Protein AF-A0AAN9W7A9-F1 (afdb_monomer)

Structure (mmCIF, N/CA/C/O backbone):
data_AF-A0AAN9W7A9-F1
#
_entry.id   AF-A0AAN9W7A9-F1
#
loop_
_atom_site.group_PDB
_atom_site.id
_atom_site.type_symbol
_atom_site.label_atom_id
_atom_site.label_alt_id
_atom_site.label_comp_id
_atom_site.label_asym_id
_atom_site.label_entity_id
_atom_site.label_seq_id
_atom_site.pdbx_PDB_ins_code
_atom_site.Cartn_x
_atom_site.Cartn_y
_atom_site.Cartn_z
_atom_site.occupancy
_atom_site.B_iso_or_equiv
_atom_site.auth_seq_id
_atom_site.auth_comp_id
_atom_site.auth_asym_id
_atom_site.auth_atom_id
_atom_site.pdbx_PDB_model_num
ATOM 1 N N . MET A 1 1 ? 10.752 -1.936 4.764 1.00 80.25 1 MET A N 1
ATOM 2 C CA . MET A 1 1 ? 9.534 -1.115 4.966 1.00 80.25 1 MET A CA 1
ATOM 3 C C . MET A 1 1 ? 8.277 -1.970 4.885 1.00 80.25 1 MET A C 1
ATOM 5 O O . MET A 1 1 ? 7.611 -2.078 5.899 1.00 80.25 1 MET A O 1
ATOM 9 N N . ILE A 1 2 ? 8.025 -2.685 3.780 1.00 86.94 2 ILE A N 1
ATOM 10 C CA . ILE A 1 2 ? 6.845 -3.571 3.648 1.00 86.94 2 ILE A CA 1
ATOM 11 C C . ILE A 1 2 ? 6.772 -4.659 4.735 1.00 86.94 2 ILE A C 1
ATOM 13 O O . ILE A 1 2 ? 5.720 -4.883 5.320 1.00 86.94 2 ILE A O 1
ATOM 17 N N . VAL A 1 3 ? 7.899 -5.300 5.070 1.00 88.19 3 VAL A N 1
ATOM 18 C CA . VAL A 1 3 ? 7.943 -6.303 6.155 1.00 88.19 3 VAL A CA 1
ATOM 19 C C . VAL A 1 3 ? 7.554 -5.693 7.507 1.00 88.19 3 VAL A C 1
ATOM 21 O O . VAL A 1 3 ? 6.852 -6.329 8.282 1.00 88.19 3 VAL A O 1
ATOM 24 N N . ILE A 1 4 ? 7.948 -4.441 7.769 1.00 89.62 4 ILE A N 1
ATOM 25 C CA . ILE A 1 4 ? 7.614 -3.736 9.017 1.00 89.62 4 ILE A CA 1
ATOM 26 C C . ILE A 1 4 ? 6.106 -3.490 9.081 1.00 89.62 4 ILE A C 1
ATOM 28 O O . ILE A 1 4 ? 5.480 -3.800 10.086 1.00 89.62 4 ILE A O 1
ATOM 32 N N . THR A 1 5 ? 5.500 -2.996 8.000 1.00 90.12 5 THR A N 1
ATOM 33 C CA . THR A 1 5 ? 4.045 -2.794 7.947 1.00 90.12 5 THR A CA 1
ATOM 34 C C . THR A 1 5 ? 3.273 -4.109 8.039 1.00 90.12 5 THR A C 1
ATOM 36 O O . THR A 1 5 ? 2.216 -4.147 8.656 1.00 90.12 5 THR A O 1
ATOM 39 N N . LEU A 1 6 ? 3.810 -5.207 7.499 1.00 90.12 6 LEU A N 1
ATOM 40 C CA . LEU A 1 6 ? 3.217 -6.541 7.625 1.00 90.12 6 LEU A CA 1
ATOM 41 C C . LEU A 1 6 ? 3.259 -7.030 9.084 1.00 90.12 6 LEU A C 1
ATOM 43 O O . LEU A 1 6 ? 2.258 -7.529 9.588 1.00 90.12 6 LEU A O 1
ATOM 47 N N . LEU A 1 7 ? 4.370 -6.801 9.793 1.00 90.44 7 LEU A N 1
ATOM 48 C CA . LEU A 1 7 ? 4.469 -7.067 11.232 1.00 90.44 7 LEU A CA 1
ATOM 49 C C . LEU A 1 7 ? 3.485 -6.223 12.051 1.00 90.44 7 LEU A C 1
ATOM 51 O O . LEU A 1 7 ? 2.883 -6.749 12.980 1.00 90.44 7 LEU A O 1
ATOM 55 N N . ILE A 1 8 ? 3.275 -4.953 11.693 1.00 89.94 8 ILE A N 1
ATOM 56 C CA . ILE A 1 8 ? 2.265 -4.100 12.342 1.00 89.94 8 ILE A CA 1
ATOM 57 C C . ILE A 1 8 ? 0.857 -4.680 12.141 1.00 89.94 8 ILE A C 1
ATOM 59 O O . ILE A 1 8 ? 0.108 -4.787 13.106 1.00 89.94 8 ILE A O 1
ATOM 63 N N . TYR A 1 9 ? 0.512 -5.134 10.930 1.00 89.12 9 TYR A N 1
ATOM 64 C CA . TYR A 1 9 ? -0.774 -5.801 10.680 1.00 89.12 9 TYR A CA 1
ATOM 65 C C . TYR A 1 9 ? -0.937 -7.109 11.463 1.00 89.12 9 TYR A C 1
ATOM 67 O O . TYR A 1 9 ? -2.032 -7.394 11.940 1.00 89.12 9 TYR A O 1
ATOM 75 N N . ILE A 1 10 ? 0.135 -7.889 11.632 1.00 88.62 10 ILE A N 1
ATOM 76 C CA . ILE A 1 10 ? 0.124 -9.077 12.501 1.00 88.62 10 ILE A CA 1
ATOM 77 C C . ILE A 1 10 ? -0.103 -8.666 13.961 1.00 88.62 10 ILE A C 1
ATOM 79 O O . ILE A 1 10 ? -0.901 -9.292 14.651 1.00 88.62 10 ILE A O 1
ATOM 83 N N . GLY A 1 11 ? 0.548 -7.593 14.418 1.00 86.94 11 GLY A N 1
ATOM 84 C CA . GLY A 1 11 ? 0.331 -7.019 15.744 1.00 86.94 11 GLY A CA 1
ATOM 85 C C . GLY A 1 11 ? -1.122 -6.604 15.961 1.00 86.94 11 GLY A C 1
ATOM 86 O O . GLY A 1 11 ? -1.700 -6.958 16.983 1.00 86.94 11 GLY A O 1
ATOM 87 N N . PHE A 1 12 ? -1.744 -5.951 14.977 1.00 88.75 12 PHE A N 1
ATOM 88 C CA . PHE A 1 12 ? -3.166 -5.618 15.042 1.00 88.75 12 PHE A CA 1
ATOM 89 C C . PHE A 1 12 ? -4.038 -6.858 15.208 1.00 88.75 12 PHE A C 1
ATOM 91 O O . PHE A 1 12 ? -4.902 -6.842 16.059 1.00 88.75 12 PHE A O 1
ATOM 98 N N . ILE A 1 13 ? -3.776 -7.958 14.499 1.00 85.88 13 ILE A N 1
ATOM 99 C CA . ILE A 1 13 ? -4.569 -9.192 14.654 1.00 85.88 13 ILE A CA 1
ATOM 100 C C . ILE A 1 13 ? -4.465 -9.790 16.071 1.00 85.88 13 ILE A C 1
ATOM 102 O O . ILE A 1 13 ? -5.397 -10.448 16.521 1.00 85.88 13 ILE A O 1
ATOM 106 N N . ILE A 1 14 ? -3.332 -9.608 16.756 1.00 88.19 14 ILE A N 1
ATOM 107 C CA . ILE A 1 14 ? -3.078 -10.206 18.077 1.00 88.19 14 ILE A CA 1
ATOM 108 C C . ILE A 1 14 ? -3.588 -9.317 19.217 1.00 88.19 14 ILE A C 1
ATOM 110 O O . ILE A 1 14 ? -4.060 -9.838 20.225 1.00 88.19 14 ILE A O 1
ATOM 114 N N . PHE A 1 15 ? -3.442 -7.997 19.085 1.00 88.25 15 PHE A N 1
ATOM 115 C CA . PHE A 1 15 ? -3.678 -7.043 20.172 1.00 88.25 15 PHE A CA 1
ATOM 116 C C . PHE A 1 15 ? -4.947 -6.198 20.004 1.00 88.25 15 PHE A C 1
ATOM 118 O O . PHE A 1 15 ? -5.416 -5.653 20.997 1.00 88.25 15 PHE A O 1
ATOM 125 N N . GLU A 1 16 ? -5.494 -6.076 18.790 1.00 83.50 16 GLU A N 1
ATOM 126 C CA . GLU A 1 16 ? -6.603 -5.169 18.470 1.00 83.50 16 GLU A CA 1
ATOM 127 C C . GLU A 1 16 ? -7.739 -5.895 17.727 1.00 83.50 16 GLU A C 1
ATOM 129 O O . GLU A 1 16 ? -7.531 -6.561 16.713 1.00 83.50 16 GLU A O 1
ATOM 134 N N . ASP A 1 17 ? -8.984 -5.692 18.154 1.00 78.00 17 ASP A N 1
ATOM 135 C CA . ASP A 1 17 ? -10.168 -6.280 17.508 1.00 78.00 17 ASP A CA 1
ATOM 136 C C . ASP A 1 17 ? -10.648 -5.447 16.301 1.00 78.00 17 ASP A C 1
ATOM 138 O O . ASP A 1 17 ? -11.825 -5.100 16.167 1.00 78.00 17 ASP A O 1
ATOM 142 N N . PHE A 1 18 ? -9.730 -5.089 15.398 1.00 80.69 18 PHE A N 1
ATOM 143 C CA . PHE A 1 18 ? -10.097 -4.381 14.171 1.00 80.69 18 PHE A CA 1
ATOM 144 C C . PHE A 1 18 ? -10.895 -5.283 13.220 1.00 80.69 18 PHE A C 1
ATOM 146 O O . PHE A 1 18 ? -10.627 -6.484 13.111 1.00 80.69 18 PHE A O 1
ATOM 153 N N . PRO A 1 19 ? -11.843 -4.718 12.448 1.00 84.19 19 PRO A N 1
ATOM 154 C CA . PRO A 1 19 ? -12.621 -5.494 11.497 1.00 84.19 19 PRO A CA 1
ATOM 155 C C . PRO A 1 19 ? -11.704 -6.142 10.460 1.00 84.19 19 PRO A C 1
ATOM 157 O O . PRO A 1 19 ? -10.939 -5.463 9.766 1.00 84.19 19 PRO A O 1
ATOM 160 N N . TYR A 1 20 ? -11.857 -7.458 10.300 1.00 83.19 20 TYR A N 1
ATOM 161 C CA . TYR A 1 20 ? -11.027 -8.273 9.413 1.00 83.19 20 TYR A CA 1
ATOM 162 C C . TYR A 1 20 ? -10.961 -7.743 7.977 1.00 83.19 20 TYR A C 1
ATOM 164 O O . TYR A 1 20 ? -9.944 -7.916 7.314 1.00 83.19 20 TYR A O 1
ATOM 172 N N . SER A 1 21 ? -11.998 -7.051 7.493 1.00 86.25 21 SER A N 1
ATOM 173 C CA . SER A 1 21 ? -12.007 -6.430 6.164 1.00 86.25 21 SER A CA 1
ATOM 174 C C . SER A 1 21 ? -10.846 -5.452 5.957 1.00 86.25 21 SER A C 1
ATOM 176 O O . SER A 1 21 ? -10.225 -5.465 4.898 1.00 86.25 21 SER A O 1
ATOM 178 N N . ILE A 1 22 ? -10.519 -4.630 6.961 1.00 86.44 22 ILE A N 1
ATOM 179 C CA . ILE A 1 22 ? -9.460 -3.614 6.865 1.00 86.44 22 ILE A CA 1
ATOM 180 C C . ILE A 1 22 ? -8.085 -4.274 6.984 1.00 86.44 22 ILE A C 1
ATOM 182 O O . ILE A 1 22 ? -7.170 -3.972 6.218 1.00 86.44 22 ILE A O 1
ATOM 186 N N . THR A 1 23 ? -7.935 -5.217 7.914 1.00 86.50 23 THR A N 1
ATOM 187 C CA . THR A 1 23 ? -6.684 -5.949 8.150 1.00 86.50 23 THR A CA 1
ATOM 188 C C . THR A 1 23 ? -6.324 -6.838 6.960 1.00 86.50 23 THR A C 1
A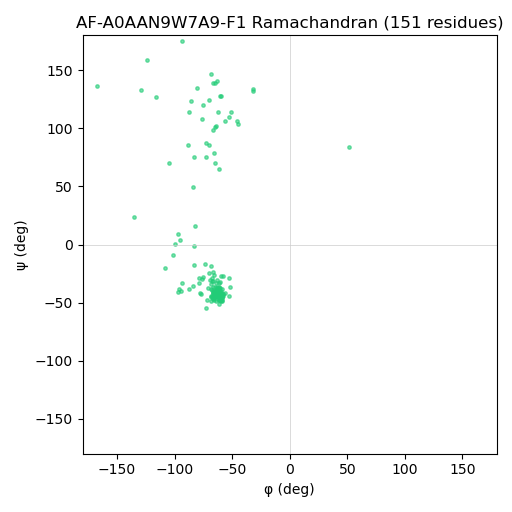TOM 190 O O . THR A 1 23 ? -5.195 -6.785 6.475 1.00 86.50 23 THR A O 1
ATOM 193 N N . ILE A 1 24 ? -7.283 -7.598 6.421 1.00 88.69 24 ILE A N 1
ATOM 194 C CA . ILE A 1 24 ? -7.080 -8.458 5.246 1.00 88.69 24 ILE A CA 1
ATOM 195 C C . ILE A 1 24 ? -6.801 -7.609 4.002 1.00 88.69 24 ILE A C 1
ATOM 197 O O . ILE A 1 24 ? -5.856 -7.903 3.271 1.00 88.69 24 ILE A O 1
ATOM 201 N N . CYS A 1 25 ? -7.567 -6.536 3.769 1.00 89.06 25 CYS A N 1
ATOM 202 C CA . CYS A 1 25 ? -7.321 -5.637 2.637 1.00 89.06 25 CYS A CA 1
ATOM 203 C C . CYS A 1 25 ? -5.928 -4.992 2.718 1.00 89.06 25 CYS A C 1
ATOM 205 O O . CYS A 1 25 ? -5.217 -4.924 1.712 1.00 89.06 25 CYS A O 1
ATOM 207 N N . GLY A 1 26 ? -5.507 -4.580 3.917 1.00 88.50 26 GLY A N 1
ATOM 208 C CA . GLY A 1 26 ? -4.165 -4.077 4.188 1.00 88.50 26 GLY A CA 1
ATOM 209 C C . GLY A 1 26 ? -3.075 -5.101 3.870 1.00 88.50 26 GLY A C 1
ATOM 210 O O . GLY A 1 26 ? -2.139 -4.787 3.136 1.00 88.50 26 GLY A O 1
ATOM 211 N N . ILE A 1 27 ? -3.217 -6.346 4.335 1.00 89.31 27 ILE A N 1
ATOM 212 C CA . ILE A 1 27 ? -2.261 -7.431 4.058 1.00 89.31 27 ILE A CA 1
ATOM 213 C C . ILE A 1 27 ? -2.183 -7.735 2.558 1.00 89.31 27 ILE A C 1
ATOM 215 O O . ILE A 1 27 ? -1.083 -7.818 2.013 1.00 89.31 27 ILE A O 1
ATOM 219 N N . ILE A 1 28 ? -3.323 -7.847 1.866 1.00 89.94 28 ILE A N 1
ATOM 220 C CA . ILE A 1 28 ? -3.359 -8.079 0.412 1.00 89.94 28 ILE A CA 1
ATOM 221 C C . ILE A 1 28 ? -2.648 -6.944 -0.328 1.00 89.94 28 ILE A C 1
ATOM 223 O O . ILE A 1 28 ? -1.858 -7.202 -1.238 1.00 89.94 28 ILE A O 1
ATOM 227 N N . SER A 1 29 ? -2.872 -5.696 0.090 1.00 88.88 29 SER A N 1
ATOM 228 C CA . SER A 1 29 ? -2.150 -4.547 -0.451 1.00 88.88 29 SER A CA 1
ATOM 229 C C . SER A 1 29 ? -0.639 -4.704 -0.249 1.00 88.88 29 SER A C 1
ATOM 231 O O . SER A 1 29 ? 0.114 -4.594 -1.214 1.00 88.88 29 SER A O 1
ATOM 233 N N . GLN A 1 30 ? -0.164 -5.063 0.949 1.00 90.44 30 GLN A N 1
ATOM 234 C CA . GLN A 1 30 ? 1.270 -5.289 1.195 1.00 90.44 30 GLN A CA 1
ATOM 235 C C . GLN A 1 30 ? 1.856 -6.417 0.330 1.00 90.44 30 GLN A C 1
ATOM 237 O O . GLN A 1 30 ? 2.968 -6.285 -0.181 1.00 90.44 30 GLN A O 1
ATOM 242 N N . VAL A 1 31 ? 1.103 -7.494 0.097 1.00 89.38 31 VAL A N 1
ATOM 243 C CA . VAL A 1 31 ? 1.510 -8.575 -0.815 1.00 89.38 31 VAL A CA 1
ATOM 244 C C . VAL A 1 31 ? 1.615 -8.074 -2.257 1.00 89.38 31 VAL A C 1
ATOM 246 O O . VAL A 1 31 ? 2.606 -8.365 -2.925 1.00 89.38 31 VAL A O 1
ATOM 249 N N . ALA A 1 32 ? 0.662 -7.268 -2.735 1.00 87.81 32 ALA A N 1
ATOM 250 C CA . ALA A 1 32 ? 0.740 -6.657 -4.064 1.00 87.81 32 ALA A CA 1
ATOM 251 C C . ALA A 1 32 ? 1.998 -5.782 -4.221 1.00 87.81 32 ALA A C 1
ATOM 253 O O . ALA A 1 32 ? 2.671 -5.837 -5.253 1.00 87.81 32 ALA A O 1
ATOM 254 N N . HIS A 1 33 ? 2.384 -5.052 -3.171 1.00 87.31 33 HIS A N 1
ATOM 255 C CA . HIS A 1 33 ? 3.629 -4.283 -3.157 1.00 87.31 33 HIS A CA 1
ATOM 256 C C . HIS A 1 33 ? 4.880 -5.184 -3.178 1.00 87.31 33 HIS A C 1
ATOM 258 O O . HIS A 1 33 ? 5.853 -4.854 -3.856 1.00 87.31 33 HIS A O 1
ATOM 264 N N . LEU A 1 34 ? 4.871 -6.346 -2.510 1.00 86.88 34 LEU A N 1
ATOM 265 C CA . LEU A 1 34 ? 5.963 -7.330 -2.623 1.00 86.88 34 LEU A CA 1
ATOM 266 C C . LEU A 1 34 ? 6.079 -7.901 -4.041 1.00 86.88 34 LEU A C 1
ATOM 268 O O . LEU A 1 34 ? 7.185 -8.080 -4.550 1.00 86.88 34 LEU A O 1
ATOM 272 N N . LEU A 1 35 ? 4.952 -8.162 -4.706 1.00 85.50 35 LEU A N 1
ATOM 273 C CA . LEU A 1 35 ? 4.948 -8.623 -6.097 1.00 85.50 35 LEU A CA 1
ATOM 274 C C . LEU A 1 35 ? 5.563 -7.582 -7.036 1.00 85.50 35 LEU A C 1
ATOM 276 O O . LEU A 1 35 ? 6.328 -7.937 -7.932 1.00 85.50 35 LEU A O 1
ATOM 280 N N . ILE A 1 36 ? 5.305 -6.298 -6.786 1.00 84.69 36 ILE A N 1
ATOM 281 C CA . ILE A 1 36 ? 5.925 -5.206 -7.538 1.00 84.69 36 ILE A CA 1
ATOM 282 C C . ILE A 1 36 ? 7.448 -5.186 -7.380 1.00 84.69 36 ILE A C 1
ATOM 284 O O . ILE A 1 36 ? 8.159 -4.966 -8.362 1.00 84.69 36 ILE A O 1
ATOM 288 N N . LEU A 1 37 ? 7.956 -5.466 -6.174 1.00 81.06 37 LEU A N 1
ATOM 289 C CA . LEU A 1 37 ? 9.394 -5.473 -5.908 1.00 81.06 37 LEU A CA 1
ATOM 290 C C . LEU A 1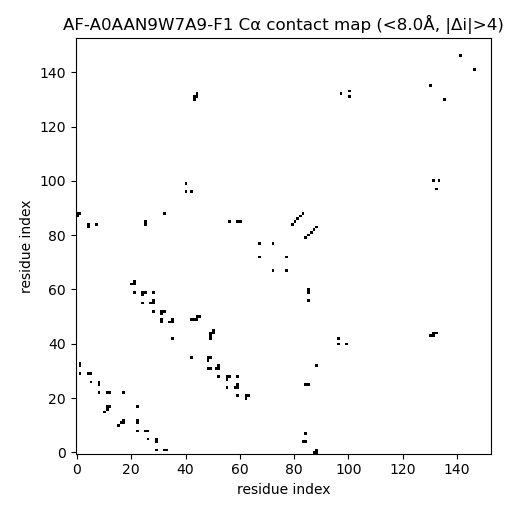 37 ? 10.132 -6.583 -6.664 1.00 81.06 37 LEU A C 1
ATOM 292 O O . LEU A 1 37 ? 11.296 -6.397 -6.997 1.00 81.06 37 LEU A O 1
ATOM 296 N N . ASN A 1 38 ? 9.471 -7.691 -7.012 1.00 77.94 38 ASN A N 1
ATOM 297 C CA . ASN A 1 38 ? 10.087 -8.733 -7.845 1.00 77.94 38 ASN A CA 1
ATOM 298 C C . ASN A 1 38 ? 10.374 -8.267 -9.281 1.00 77.94 38 ASN A C 1
ATOM 300 O O . ASN A 1 38 ? 11.240 -8.824 -9.947 1.00 77.94 38 ASN A O 1
ATOM 304 N N . THR A 1 39 ? 9.654 -7.252 -9.765 1.00 70.44 39 THR A N 1
ATOM 305 C CA . THR A 1 39 ? 9.838 -6.686 -11.116 1.00 70.44 39 THR A CA 1
ATOM 306 C C . THR A 1 39 ? 10.673 -5.395 -11.080 1.00 70.44 39 THR A C 1
ATOM 308 O O . THR A 1 39 ? 10.928 -4.761 -12.107 1.00 70.44 39 THR A O 1
ATOM 311 N N . PHE A 1 40 ? 11.116 -4.982 -9.889 1.00 67.19 40 PHE A N 1
ATOM 312 C CA . PHE A 1 40 ? 11.980 -3.823 -9.698 1.00 67.19 40 PHE A CA 1
ATOM 313 C C . PHE A 1 40 ? 13.347 -4.067 -10.368 1.00 67.19 40 PHE A C 1
ATOM 315 O O . PHE A 1 40 ? 13.870 -5.178 -10.273 1.00 67.19 40 PHE A O 1
ATOM 322 N N . PRO A 1 41 ? 13.956 -3.075 -11.051 1.00 64.38 41 PRO A N 1
ATOM 323 C CA . PRO A 1 41 ? 13.632 -1.640 -11.086 1.00 64.38 41 PRO A CA 1
ATOM 324 C C . PRO A 1 41 ? 12.728 -1.186 -12.248 1.00 64.38 41 PRO A C 1
ATOM 326 O O . PRO A 1 41 ? 12.477 0.007 -12.405 1.00 64.38 41 PRO A O 1
ATOM 329 N N . TYR A 1 42 ? 12.230 -2.101 -13.082 1.00 64.94 42 TYR A N 1
ATOM 330 C CA . TYR A 1 42 ? 11.488 -1.757 -14.300 1.00 64.94 42 TYR A CA 1
ATOM 331 C C . TYR A 1 42 ? 9.981 -1.981 -14.126 1.00 64.94 42 TYR A C 1
ATOM 333 O O . TYR A 1 42 ? 9.398 -2.879 -14.730 1.00 64.94 42 TYR A O 1
ATOM 341 N N . VAL A 1 43 ? 9.334 -1.147 -13.308 1.00 68.31 43 VAL A N 1
ATOM 342 C CA . VAL A 1 43 ? 7.873 -1.191 -13.134 1.00 68.31 43 VAL A CA 1
ATOM 343 C C . VAL A 1 43 ? 7.205 -0.315 -14.192 1.00 68.31 43 VAL A C 1
ATOM 345 O O . VAL A 1 43 ? 7.350 0.904 -14.197 1.00 68.31 43 VAL A O 1
ATOM 348 N N . LEU A 1 44 ? 6.454 -0.941 -15.096 1.00 69.38 44 LEU A N 1
ATOM 349 C CA . LEU A 1 44 ? 5.599 -0.235 -16.049 1.00 69.38 44 LEU A CA 1
ATOM 350 C C . LEU A 1 44 ? 4.291 0.171 -15.356 1.00 69.38 44 LEU A C 1
ATOM 352 O O . LEU A 1 44 ? 3.650 -0.662 -14.710 1.00 69.38 44 LEU A O 1
ATOM 356 N N . ILE A 1 45 ? 3.853 1.418 -15.556 1.00 71.81 45 ILE A N 1
ATOM 357 C CA . ILE A 1 45 ? 2.577 1.947 -15.027 1.00 71.81 45 ILE A CA 1
ATOM 358 C C . ILE A 1 45 ? 1.378 1.136 -15.562 1.00 71.81 45 ILE A C 1
ATOM 360 O O . ILE A 1 45 ? 0.360 0.993 -14.894 1.00 71.81 45 ILE A O 1
ATOM 364 N N . THR A 1 46 ? 1.518 0.535 -16.746 1.00 75.12 46 THR A N 1
ATOM 365 C CA . THR A 1 46 ? 0.506 -0.328 -17.381 1.00 75.12 46 THR A CA 1
ATOM 366 C C . THR A 1 46 ? 0.545 -1.782 -16.886 1.00 75.12 46 THR A C 1
ATOM 368 O O . THR A 1 46 ? -0.249 -2.604 -17.335 1.00 75.12 46 THR A O 1
ATOM 371 N N . SER A 1 47 ? 1.468 -2.148 -15.988 1.00 83.00 47 SER A N 1
ATOM 372 C CA . SER A 1 47 ? 1.519 -3.520 -15.474 1.00 83.00 47 SER A CA 1
ATOM 373 C C . SER A 1 47 ? 0.280 -3.833 -14.620 1.00 83.00 47 SER A C 1
ATOM 375 O O . SER A 1 47 ? -0.150 -2.997 -13.818 1.00 83.00 47 SER A O 1
ATOM 377 N N . PRO A 1 48 ? -0.298 -5.042 -14.743 1.00 84.12 48 PRO A N 1
ATOM 378 C CA . PRO A 1 48 ? -1.507 -5.404 -14.006 1.00 84.12 48 PRO A CA 1
ATOM 379 C C . PRO A 1 48 ? -1.283 -5.369 -12.489 1.00 84.12 48 PRO A C 1
ATOM 381 O O . PRO A 1 48 ? -2.176 -4.973 -11.750 1.00 84.12 48 PRO A O 1
ATOM 384 N N . VAL A 1 49 ? -0.0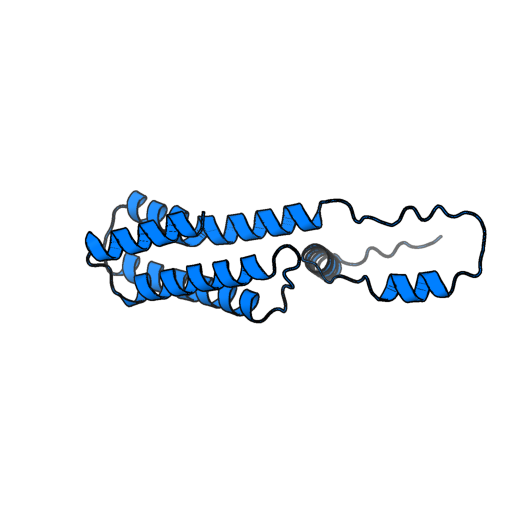76 -5.706 -12.021 1.00 86.38 49 VAL A N 1
ATOM 385 C CA . VAL A 1 49 ? 0.283 -5.677 -10.593 1.00 86.38 49 VAL A CA 1
ATOM 386 C C . VAL A 1 49 ? 0.284 -4.248 -10.047 1.00 86.38 49 VAL A C 1
ATOM 388 O O . VAL A 1 49 ? -0.238 -4.012 -8.960 1.00 86.38 49 VAL A O 1
ATOM 391 N N . PHE A 1 50 ? 0.807 -3.281 -10.809 1.00 83.94 50 PHE A N 1
ATOM 392 C CA . PHE A 1 50 ? 0.774 -1.871 -10.417 1.00 83.94 50 PHE A CA 1
ATOM 393 C C . PHE A 1 50 ? -0.652 -1.332 -10.360 1.00 83.94 50 PHE A C 1
ATOM 395 O O . PHE A 1 50 ? -1.032 -0.706 -9.373 1.00 83.94 50 PHE A O 1
ATOM 402 N N . LEU A 1 51 ? -1.470 -1.640 -11.366 1.00 88.00 51 LEU A N 1
ATOM 403 C CA . LEU A 1 51 ? -2.865 -1.212 -11.399 1.00 88.00 51 LEU A CA 1
ATOM 404 C C . LEU A 1 51 ? -3.667 -1.814 -10.236 1.00 88.00 51 LEU A C 1
ATOM 406 O O . LEU A 1 51 ? -4.387 -1.090 -9.550 1.00 88.00 51 LEU A O 1
ATOM 410 N N . VAL A 1 52 ? -3.485 -3.109 -9.957 1.00 89.38 52 VAL A N 1
ATOM 411 C CA . VAL A 1 52 ? -4.082 -3.772 -8.789 1.00 89.38 52 VAL A CA 1
ATOM 412 C C . VAL A 1 52 ? -3.631 -3.100 -7.494 1.00 89.38 52 VAL A C 1
ATOM 414 O O . VAL A 1 52 ? -4.472 -2.809 -6.651 1.00 89.38 52 VAL A O 1
ATOM 417 N N . SER A 1 53 ? -2.342 -2.781 -7.344 1.00 88.50 53 SER A N 1
ATOM 418 C CA . SER A 1 53 ? -1.817 -2.088 -6.160 1.00 88.50 53 SER A CA 1
ATOM 419 C C . SER A 1 53 ? -2.466 -0.714 -5.947 1.00 88.50 53 SER A C 1
ATOM 421 O O . SER A 1 53 ? -2.791 -0.357 -4.816 1.00 88.50 53 SER A O 1
ATOM 423 N N . VAL A 1 54 ? -2.700 0.047 -7.022 1.00 88.56 54 VAL A N 1
ATOM 424 C CA . VAL A 1 54 ? -3.374 1.357 -6.961 1.00 88.56 54 VAL A CA 1
ATOM 425 C C . VAL A 1 54 ? -4.849 1.209 -6.590 1.00 88.56 54 VAL A C 1
ATOM 427 O O . VAL A 1 54 ? -5.330 1.932 -5.719 1.00 88.56 54 VAL A O 1
ATOM 430 N N . ILE A 1 55 ? -5.569 0.257 -7.193 1.00 91.12 55 ILE A N 1
ATOM 431 C CA . ILE A 1 55 ? -6.965 -0.022 -6.822 1.00 91.12 55 ILE A CA 1
ATOM 432 C C . ILE A 1 55 ? -7.045 -0.411 -5.344 1.00 91.12 55 ILE A C 1
ATOM 434 O O . ILE A 1 55 ? -7.871 0.126 -4.607 1.00 91.12 55 ILE A O 1
ATOM 438 N N . MET A 1 56 ? -6.157 -1.299 -4.893 1.00 89.44 56 MET A N 1
ATOM 439 C CA . MET A 1 56 ? -6.165 -1.777 -3.513 1.00 89.44 56 MET A CA 1
ATOM 440 C C . MET A 1 56 ? -5.815 -0.681 -2.510 1.00 89.44 56 MET A C 1
ATOM 442 O O . MET A 1 56 ? -6.365 -0.668 -1.412 1.00 89.44 56 MET A O 1
ATOM 446 N N . LEU A 1 57 ? -4.974 0.284 -2.890 1.00 90.81 57 LEU A N 1
ATOM 447 C CA . LEU A 1 57 ? -4.723 1.487 -2.098 1.00 90.81 57 LEU A CA 1
ATOM 448 C C . LEU A 1 57 ? -6.005 2.303 -1.898 1.00 90.81 57 LEU A C 1
ATOM 450 O O . LEU A 1 57 ? -6.312 2.677 -0.766 1.00 90.81 57 LEU A O 1
ATOM 454 N N . VAL A 1 58 ? -6.766 2.551 -2.968 1.00 91.50 58 VAL A N 1
ATOM 455 C CA . VAL A 1 58 ? -8.013 3.334 -2.903 1.00 91.50 58 VAL A CA 1
ATOM 456 C C . VAL A 1 58 ? -9.073 2.609 -2.076 1.00 91.50 58 VAL A C 1
ATOM 458 O O . VAL A 1 58 ? -9.684 3.216 -1.198 1.00 91.50 58 VAL A O 1
ATOM 461 N N . VAL A 1 59 ? -9.254 1.305 -2.304 1.00 92.50 59 VAL A N 1
ATOM 462 C CA . VAL A 1 59 ? -10.210 0.479 -1.550 1.00 92.50 59 VAL A CA 1
ATOM 463 C C . VAL A 1 59 ? -9.852 0.453 -0.065 1.00 92.50 59 VAL A C 1
ATOM 465 O O . VAL A 1 59 ? -10.713 0.705 0.776 1.00 92.50 59 VAL A O 1
ATOM 468 N N . ASN A 1 60 ? -8.581 0.217 0.271 1.00 91.62 60 ASN A N 1
ATOM 469 C CA . ASN A 1 60 ? -8.135 0.188 1.661 1.00 91.62 60 ASN A CA 1
ATOM 470 C C . ASN A 1 60 ? -8.307 1.554 2.344 1.00 91.62 60 ASN A C 1
ATOM 472 O O . ASN A 1 60 ? -8.699 1.621 3.506 1.00 91.62 60 ASN A O 1
ATOM 476 N N . HIS A 1 61 ? -8.062 2.651 1.619 1.00 92.44 61 HIS A N 1
ATOM 477 C CA . HIS A 1 61 ? -8.269 4.001 2.139 1.00 92.44 61 HIS A CA 1
ATOM 478 C C . HIS A 1 61 ? -9.744 4.287 2.432 1.00 92.44 61 HIS A C 1
ATOM 480 O O . HIS A 1 61 ? -10.066 4.797 3.504 1.00 92.44 61 HIS A O 1
ATOM 486 N N . TYR A 1 62 ? -10.634 3.906 1.515 1.00 92.00 62 TYR A N 1
ATOM 487 C CA . TYR A 1 62 ? -12.074 4.055 1.699 1.00 92.00 62 TYR A CA 1
ATOM 488 C C . TYR A 1 62 ? -12.583 3.256 2.905 1.00 92.00 62 TYR A C 1
ATOM 490 O O . TYR A 1 62 ? -13.281 3.810 3.753 1.00 92.00 62 TYR A O 1
ATOM 498 N N . LEU A 1 63 ? -12.186 1.984 3.026 1.00 90.69 63 LEU A N 1
ATOM 499 C CA . LEU A 1 63 ? -12.584 1.126 4.147 1.00 90.69 63 LEU A CA 1
ATOM 500 C C . LEU A 1 63 ? -12.077 1.659 5.490 1.00 90.69 63 LEU A C 1
ATOM 502 O O . LEU A 1 63 ? -12.828 1.687 6.465 1.00 90.69 63 LEU A O 1
ATOM 506 N N . ALA A 1 64 ? -10.824 2.120 5.539 1.00 89.75 64 ALA A N 1
ATOM 507 C CA . ALA A 1 64 ? -10.269 2.742 6.734 1.00 89.75 64 ALA A CA 1
ATOM 508 C C . ALA A 1 64 ? -11.067 3.994 7.125 1.00 89.75 64 ALA A C 1
ATOM 510 O O . ALA A 1 64 ? -11.468 4.131 8.277 1.00 89.75 64 ALA A O 1
ATOM 511 N N . PHE A 1 65 ? -11.360 4.880 6.168 1.00 90.69 65 PHE A N 1
ATOM 512 C CA . PHE A 1 65 ? -12.130 6.094 6.437 1.00 90.69 65 PHE A CA 1
ATOM 513 C C . PHE A 1 65 ? -13.549 5.783 6.922 1.00 90.69 65 PHE A C 1
ATOM 515 O O . PHE A 1 65 ? -14.018 6.392 7.878 1.00 90.69 65 PHE A O 1
ATOM 522 N N . GLN A 1 66 ? -14.215 4.799 6.312 1.00 91.19 66 GLN A N 1
ATOM 523 C CA . GLN A 1 66 ? -15.543 4.354 6.732 1.00 91.19 66 GLN A CA 1
ATOM 524 C C . GLN A 1 66 ? -15.543 3.859 8.185 1.00 91.19 66 GLN A C 1
ATOM 526 O O . GLN A 1 66 ? -16.457 4.180 8.943 1.00 91.19 66 GLN A O 1
ATOM 531 N N . TYR A 1 67 ? -14.519 3.107 8.588 1.00 89.12 67 TYR A N 1
ATOM 532 C CA . TYR A 1 67 ? -14.411 2.584 9.947 1.00 89.12 67 TYR A CA 1
ATOM 533 C C . TYR A 1 67 ? -14.093 3.663 10.982 1.00 89.12 67 TYR A C 1
ATOM 535 O O . TYR A 1 67 ? -14.795 3.763 11.985 1.00 89.12 67 TYR A O 1
ATOM 543 N N . PHE A 1 68 ? -13.101 4.518 10.719 1.00 88.81 68 PHE A N 1
ATOM 544 C CA . PHE A 1 68 ? -12.762 5.628 11.619 1.00 88.81 68 PHE A CA 1
ATOM 545 C C . PHE A 1 68 ? -13.847 6.715 11.671 1.00 88.81 68 PHE A C 1
ATOM 547 O O . PHE A 1 68 ? -13.874 7.507 12.607 1.00 88.81 68 PHE A O 1
ATOM 554 N N . ALA A 1 69 ? -14.753 6.764 10.691 1.00 88.19 69 ALA A N 1
ATOM 555 C CA . ALA A 1 69 ? -15.948 7.602 10.758 1.00 88.19 69 ALA A CA 1
ATOM 556 C C . ALA A 1 69 ? -17.057 6.986 11.631 1.00 88.19 69 ALA A C 1
ATOM 558 O O . ALA A 1 69 ? -17.861 7.722 12.199 1.00 88.19 69 ALA A O 1
ATOM 559 N N . ALA A 1 70 ? -17.118 5.654 11.729 1.00 89.00 70 ALA A N 1
ATOM 560 C CA . ALA A 1 70 ? -18.111 4.945 12.535 1.00 89.00 70 ALA A CA 1
ATOM 561 C C . ALA A 1 70 ? -17.699 4.822 14.011 1.00 89.00 70 ALA A C 1
ATOM 563 O O . ALA A 1 70 ? -18.553 4.888 14.894 1.00 89.00 70 ALA A O 1
ATOM 564 N N . VAL A 1 71 ? -16.403 4.645 14.279 1.00 87.69 71 VAL A N 1
ATOM 565 C CA . VAL A 1 71 ? -15.845 4.485 15.627 1.00 87.69 71 VAL A CA 1
ATOM 566 C C . VAL A 1 71 ? -14.920 5.655 15.935 1.00 87.69 71 VAL A C 1
ATOM 568 O O . VAL A 1 71 ? -13.995 5.940 15.178 1.00 87.69 71 VAL A O 1
ATOM 571 N N . TYR A 1 72 ? -15.159 6.328 17.062 1.00 87.31 72 TYR A N 1
ATOM 572 C CA . TYR A 1 72 ? -14.340 7.461 17.477 1.00 87.31 72 TYR A CA 1
ATOM 573 C C . TYR A 1 72 ? -12.991 6.992 18.031 1.00 87.31 72 TYR A C 1
ATOM 575 O O . TYR A 1 72 ? -12.937 6.298 19.045 1.00 87.31 72 TYR A O 1
ATOM 583 N N . TYR A 1 73 ? -11.918 7.444 17.390 1.00 87.94 73 TYR A N 1
ATOM 584 C CA . TYR A 1 73 ? -10.538 7.322 17.854 1.00 87.94 73 TYR A CA 1
ATOM 585 C C . TYR A 1 73 ? -9.900 8.706 17.926 1.00 87.94 73 TYR A C 1
ATOM 587 O O . TYR A 1 73 ? -10.343 9.655 17.268 1.00 87.94 73 TYR A O 1
ATOM 595 N N . SER A 1 74 ? -8.833 8.836 18.710 1.00 92.25 74 SER A N 1
ATOM 596 C CA . SER A 1 74 ? -8.099 10.094 18.791 1.00 92.25 74 SER A CA 1
ATOM 597 C C . SER A 1 74 ? -7.493 10.424 17.429 1.00 92.25 7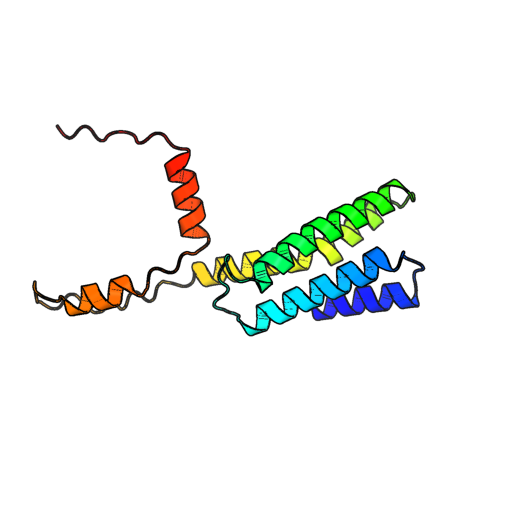4 SER A C 1
ATOM 599 O O . SER A 1 74 ? -6.945 9.555 16.754 1.00 92.25 74 SER A O 1
ATOM 601 N N . PHE A 1 75 ? -7.511 11.701 17.036 1.00 89.00 75 PHE A N 1
ATOM 602 C CA . PHE A 1 75 ? -6.963 12.135 15.742 1.00 89.00 75 PHE A CA 1
ATOM 603 C C . PHE A 1 75 ? -5.522 11.645 15.505 1.00 89.00 75 PHE A C 1
ATOM 605 O O . PHE A 1 75 ? -5.169 11.258 14.393 1.00 89.00 75 PHE A O 1
ATOM 612 N N . SER A 1 76 ? -4.710 11.605 16.566 1.00 93.00 76 SER A N 1
ATOM 613 C CA . SER A 1 76 ? -3.341 11.080 16.519 1.00 93.00 76 SER A CA 1
ATOM 614 C C . SER A 1 76 ? -3.282 9.600 16.113 1.00 93.00 76 SER A C 1
ATOM 616 O O . SER A 1 76 ? -2.450 9.225 15.293 1.00 93.00 76 SER A O 1
ATOM 618 N N . GLU A 1 77 ? -4.188 8.765 16.630 1.00 90.00 77 GLU A N 1
ATOM 619 C CA . GLU A 1 77 ? -4.246 7.325 16.336 1.00 90.00 77 GLU A CA 1
ATOM 620 C C . GLU A 1 77 ? -4.661 7.086 14.884 1.00 90.00 77 GLU A C 1
ATOM 622 O O . GLU A 1 77 ? -4.023 6.318 14.161 1.00 90.00 77 GLU A O 1
ATOM 627 N N . VAL A 1 78 ? -5.675 7.826 14.428 1.00 91.50 78 VAL A N 1
ATOM 628 C CA . VAL A 1 78 ? -6.141 7.793 13.039 1.00 91.50 78 VAL A CA 1
ATOM 629 C C . VAL A 1 78 ? -4.999 8.183 12.092 1.00 91.50 78 VAL A C 1
ATOM 631 O O . VAL A 1 78 ? -4.689 7.462 11.143 1.00 91.50 78 VAL A O 1
ATOM 634 N N . MET A 1 79 ? -4.303 9.286 12.378 1.00 91.50 79 MET A N 1
ATOM 635 C CA . MET A 1 79 ? -3.163 9.744 11.577 1.00 91.50 79 MET A CA 1
ATOM 636 C C . MET A 1 79 ? -1.991 8.760 11.599 1.00 91.50 79 MET A C 1
ATOM 638 O O . MET A 1 79 ? -1.369 8.533 10.558 1.00 91.50 79 MET A O 1
ATOM 642 N N . ALA A 1 80 ? -1.688 8.147 12.744 1.00 91.31 80 ALA A N 1
ATOM 643 C CA . ALA A 1 80 ? -0.644 7.132 12.850 1.00 91.31 80 ALA A CA 1
ATOM 644 C C . ALA A 1 80 ? -0.960 5.918 11.964 1.00 91.31 80 ALA A C 1
ATOM 646 O O . ALA A 1 80 ? -0.089 5.446 11.230 1.00 91.31 80 ALA A O 1
ATOM 647 N N . TYR A 1 81 ? -2.218 5.470 11.952 1.00 90.06 81 TYR A N 1
ATOM 648 C CA . TYR A 1 81 ? -2.657 4.377 11.091 1.00 90.06 81 TYR A CA 1
ATOM 649 C C . TYR A 1 81 ? -2.491 4.718 9.602 1.00 90.06 81 TYR A C 1
ATOM 651 O O . TYR A 1 81 ? -1.851 3.968 8.859 1.00 90.06 81 TYR A O 1
ATOM 659 N N . PHE A 1 82 ? -3.000 5.873 9.157 1.00 90.94 82 PHE A N 1
ATOM 660 C CA . PHE A 1 82 ? -2.885 6.280 7.753 1.00 90.94 82 PHE A CA 1
ATOM 661 C C . PHE A 1 82 ? -1.431 6.491 7.323 1.00 90.94 82 PHE A C 1
ATOM 663 O O . PHE A 1 82 ? -1.029 6.015 6.261 1.00 90.94 82 PHE A O 1
ATOM 670 N N . THR A 1 83 ? -0.624 7.157 8.148 1.00 91.12 83 THR A N 1
ATOM 671 C CA . THR A 1 83 ? 0.769 7.466 7.802 1.00 91.12 83 THR A CA 1
ATOM 672 C C . THR A 1 83 ? 1.642 6.215 7.745 1.00 91.12 83 THR A C 1
ATOM 674 O O . THR A 1 83 ? 2.333 6.008 6.747 1.00 91.12 83 THR A O 1
ATOM 677 N N . LEU A 1 84 ? 1.584 5.347 8.760 1.00 89.31 84 LEU A N 1
ATOM 678 C CA . LEU A 1 84 ? 2.445 4.165 8.845 1.00 89.31 84 LEU A CA 1
ATOM 679 C C . LEU A 1 84 ? 1.980 3.019 7.947 1.00 89.31 84 LEU A C 1
ATOM 681 O O . LEU A 1 84 ? 2.814 2.377 7.312 1.00 89.31 84 LEU A O 1
ATOM 685 N N . CYS A 1 85 ? 0.673 2.750 7.882 1.00 87.94 85 CYS A N 1
ATOM 686 C CA . CYS A 1 85 ? 0.164 1.559 7.201 1.00 87.94 85 CYS A CA 1
ATOM 687 C C . CYS A 1 85 ? -0.239 1.831 5.749 1.00 87.94 85 CYS A C 1
ATOM 689 O O . CYS A 1 85 ? 0.029 0.997 4.882 1.00 87.94 85 CYS A O 1
ATOM 691 N N . LEU A 1 86 ? -0.863 2.982 5.466 1.00 87.75 86 LEU A N 1
ATOM 692 C CA . LEU A 1 86 ? -1.380 3.283 4.127 1.00 87.75 86 LEU A CA 1
ATOM 693 C C . LEU A 1 86 ? -0.427 4.112 3.279 1.00 87.75 86 LEU A C 1
ATOM 695 O O . LEU A 1 86 ? -0.367 3.892 2.078 1.00 87.75 86 LEU A O 1
ATOM 699 N N . TRP A 1 87 ? 0.276 5.081 3.859 1.00 89.62 87 TRP A N 1
ATOM 700 C CA . TRP A 1 87 ? 1.017 6.083 3.089 1.00 89.62 87 TRP A CA 1
ATOM 701 C C . TRP A 1 87 ? 2.495 5.740 2.924 1.00 89.62 87 TRP A C 1
ATOM 703 O O . TRP A 1 87 ? 3.044 5.893 1.835 1.00 89.62 87 TRP A O 1
ATOM 713 N N . LEU A 1 88 ? 3.136 5.229 3.975 1.00 89.06 88 LEU A N 1
ATOM 714 C CA . LEU A 1 88 ? 4.570 4.942 4.000 1.00 89.06 88 LEU A CA 1
ATOM 715 C C . LEU A 1 88 ? 5.036 4.060 2.828 1.00 89.06 88 LEU A C 1
ATOM 717 O O . LEU A 1 88 ? 6.052 4.350 2.202 1.00 89.06 88 LEU A O 1
ATOM 721 N N . VAL A 1 89 ? 4.288 3.003 2.508 1.00 88.19 89 VAL A N 1
ATOM 722 C CA . VAL A 1 89 ? 4.647 2.041 1.454 1.00 88.19 89 VAL A CA 1
ATOM 723 C C . VAL A 1 89 ? 4.474 2.600 0.035 1.00 88.19 89 VAL A C 1
ATOM 725 O O . VAL A 1 89 ? 5.458 2.583 -0.709 1.00 88.19 89 VAL A O 1
ATOM 728 N N . PRO A 1 90 ? 3.303 3.125 -0.374 1.00 85.38 90 PRO A N 1
ATOM 729 C CA . PRO A 1 90 ? 3.150 3.690 -1.711 1.00 85.38 90 PRO A CA 1
ATOM 730 C C . PRO A 1 90 ? 4.036 4.916 -1.927 1.00 85.38 90 PRO A C 1
ATOM 732 O O . PRO A 1 90 ? 4.644 5.023 -2.988 1.00 85.38 90 PRO A O 1
ATOM 735 N N . PHE A 1 91 ? 4.203 5.805 -0.938 1.00 86.50 91 PHE A N 1
ATOM 736 C CA . PHE A 1 91 ? 5.123 6.936 -1.094 1.00 86.50 91 PHE A CA 1
ATOM 737 C C . PHE A 1 91 ? 6.569 6.478 -1.274 1.00 86.50 91 PHE A C 1
ATOM 739 O O . PHE A 1 91 ? 7.248 6.973 -2.171 1.00 86.50 91 PHE A O 1
ATOM 746 N N . ALA A 1 92 ? 7.035 5.498 -0.495 1.00 86.62 92 ALA A N 1
ATOM 747 C CA . ALA A 1 92 ? 8.374 4.943 -0.671 1.00 86.62 92 ALA A CA 1
ATOM 748 C C . ALA A 1 92 ? 8.555 4.306 -2.058 1.00 86.62 92 ALA A C 1
ATOM 750 O O . ALA A 1 92 ? 9.612 4.458 -2.670 1.00 86.62 92 ALA A O 1
ATOM 751 N N . LEU A 1 93 ? 7.524 3.638 -2.581 1.00 84.12 93 LEU A N 1
ATOM 752 C CA . LEU A 1 93 ? 7.522 3.071 -3.927 1.00 84.12 93 LEU A CA 1
ATOM 753 C C . LEU A 1 93 ? 7.623 4.171 -4.990 1.00 84.12 93 LEU A C 1
ATOM 755 O O . LEU A 1 93 ? 8.488 4.087 -5.859 1.00 84.12 93 LEU A O 1
ATOM 759 N N . PHE A 1 94 ? 6.810 5.225 -4.905 1.00 82.25 94 PHE A N 1
ATOM 760 C CA . PHE A 1 94 ? 6.865 6.346 -5.850 1.00 82.25 94 PHE A CA 1
ATOM 761 C C . PHE A 1 94 ? 8.204 7.087 -5.808 1.00 82.25 94 PHE A C 1
ATOM 763 O O . PHE A 1 94 ? 8.756 7.406 -6.860 1.00 82.25 94 PHE A O 1
ATOM 770 N N . VAL A 1 95 ? 8.763 7.312 -4.616 1.00 84.56 95 VAL A N 1
ATOM 771 C CA . VAL A 1 95 ? 10.100 7.907 -4.458 1.00 84.56 95 VAL A CA 1
ATOM 772 C C . VAL A 1 95 ? 11.162 7.011 -5.093 1.00 84.56 95 VAL A C 1
ATOM 774 O O . VAL A 1 95 ? 12.038 7.508 -5.795 1.00 84.56 95 VAL A O 1
ATOM 777 N N . SER A 1 96 ? 11.053 5.694 -4.909 1.00 83.25 96 SER A N 1
ATOM 778 C CA . SER A 1 96 ? 11.989 4.716 -5.477 1.00 83.25 96 SER A CA 1
ATOM 779 C C . SER A 1 96 ? 11.905 4.645 -7.006 1.00 83.25 96 SER A C 1
ATOM 781 O O . SER A 1 96 ? 12.938 4.548 -7.667 1.00 83.25 96 SER A O 1
ATOM 783 N N . LEU A 1 97 ? 10.701 4.736 -7.586 1.00 76.69 97 LEU A N 1
ATOM 784 C CA . LEU A 1 97 ? 10.515 4.824 -9.039 1.00 76.69 97 LEU A CA 1
ATOM 785 C C . LEU A 1 97 ? 11.081 6.133 -9.597 1.00 76.69 97 LEU A C 1
ATOM 787 O O . LEU A 1 97 ? 11.851 6.092 -10.550 1.00 76.69 97 LEU A O 1
ATOM 791 N N . SER A 1 98 ? 10.767 7.271 -8.971 1.00 75.38 98 SER A N 1
ATOM 792 C CA . SER A 1 98 ? 11.275 8.589 -9.380 1.00 75.38 98 SER A CA 1
ATOM 793 C C . SER A 1 98 ? 12.806 8.661 -9.322 1.00 75.38 98 SER A C 1
ATOM 795 O O . SER A 1 98 ? 13.449 9.132 -10.258 1.00 75.38 98 SER A O 1
ATOM 797 N N . ALA A 1 99 ? 13.415 8.124 -8.258 1.00 71.25 99 ALA A N 1
ATOM 798 C CA . ALA A 1 99 ? 14.867 8.064 -8.122 1.00 71.25 99 ALA A CA 1
ATOM 799 C C . ALA A 1 99 ? 15.518 7.213 -9.225 1.00 71.25 99 ALA A C 1
ATOM 801 O O . ALA A 1 99 ? 16.572 7.584 -9.735 1.00 71.25 99 ALA A O 1
ATOM 802 N N . ASN A 1 100 ? 14.883 6.107 -9.623 1.00 69.06 100 ASN A N 1
ATOM 803 C CA . ASN A 1 100 ? 15.361 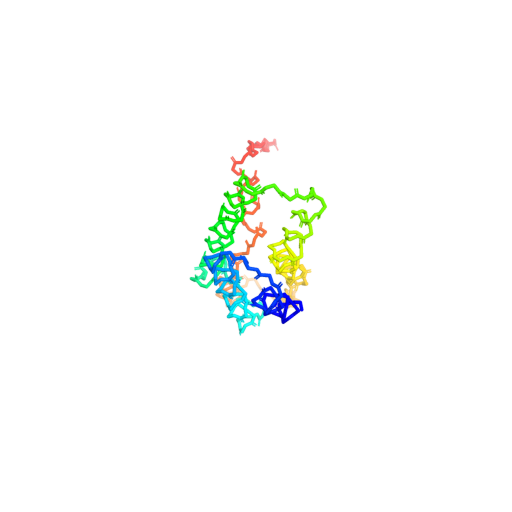5.243 -10.702 1.00 69.06 100 ASN A CA 1
ATOM 804 C C . ASN A 1 100 ? 15.118 5.825 -12.109 1.00 69.06 100 ASN A C 1
ATOM 806 O O . ASN A 1 100 ? 15.897 5.562 -13.015 1.00 69.06 100 ASN A O 1
ATOM 810 N N . GLU A 1 101 ? 14.070 6.629 -12.313 1.00 66.06 101 GLU A N 1
ATOM 811 C CA . GLU A 1 101 ? 13.865 7.372 -13.569 1.00 66.06 101 GLU A CA 1
ATOM 812 C C . GLU A 1 101 ? 14.834 8.564 -13.718 1.00 66.06 101 GLU A C 1
ATOM 814 O O . GLU A 1 101 ? 15.014 9.071 -14.826 1.00 66.06 101 GLU A O 1
ATOM 819 N N . ASN A 1 102 ? 15.470 8.997 -12.620 1.00 63.47 102 ASN A N 1
ATOM 820 C CA . ASN A 1 102 ? 16.426 10.107 -12.575 1.00 63.47 102 ASN A CA 1
ATOM 821 C C . ASN A 1 102 ? 17.902 9.662 -12.535 1.00 63.47 102 ASN A C 1
ATOM 823 O O . ASN A 1 102 ? 18.799 10.498 -12.671 1.00 63.47 102 ASN A O 1
ATOM 827 N N . THR A 1 103 ? 18.195 8.368 -12.361 1.00 53.84 103 THR A N 1
ATOM 828 C CA . THR A 1 103 ? 19.543 7.871 -12.653 1.00 53.84 103 THR A CA 1
ATOM 829 C C . THR A 1 103 ? 19.717 7.917 -14.163 1.00 53.84 103 THR A C 1
ATOM 831 O O . THR A 1 103 ? 18.857 7.442 -14.902 1.00 53.84 103 THR A O 1
ATOM 834 N N . LEU A 1 104 ? 20.779 8.612 -14.593 1.00 43.47 104 LEU A N 1
ATOM 835 C CA . LEU A 1 104 ? 21.036 9.038 -15.969 1.00 43.47 104 LEU A CA 1
ATOM 836 C C . LEU A 1 104 ? 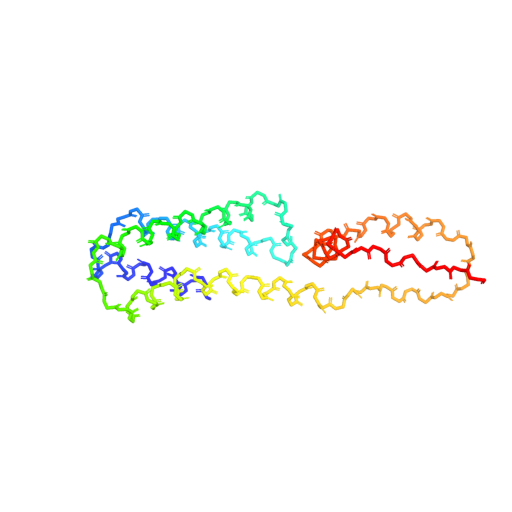20.466 8.035 -16.979 1.00 43.47 104 LEU A C 1
ATOM 838 O O . LEU A 1 104 ? 20.795 6.846 -16.865 1.00 43.47 104 LEU A O 1
ATOM 842 N N . PRO A 1 105 ? 19.727 8.470 -18.026 1.00 47.34 105 PRO A N 1
ATOM 843 C CA . PRO A 1 105 ? 19.758 7.679 -19.235 1.00 47.34 105 PRO A CA 1
ATOM 844 C C . PRO A 1 105 ? 21.246 7.489 -19.499 1.00 47.34 105 PRO A C 1
ATOM 846 O O . PRO A 1 105 ? 21.974 8.453 -19.739 1.00 47.34 105 PRO A O 1
ATOM 849 N N . THR A 1 106 ? 21.723 6.253 -19.406 1.00 49.06 106 THR A N 1
ATOM 850 C CA . THR A 1 106 ? 22.904 5.834 -20.140 1.00 49.06 106 THR A CA 1
ATOM 851 C C . THR A 1 106 ? 22.467 5.921 -21.596 1.00 49.06 106 THR A C 1
ATOM 853 O O . THR A 1 106 ? 22.217 4.933 -22.278 1.00 49.06 106 THR A O 1
ATOM 856 N N . VAL A 1 107 ? 22.291 7.167 -22.056 1.00 53.88 107 VAL A N 1
ATOM 857 C CA . VAL A 1 107 ? 22.665 7.593 -23.378 1.00 53.88 107 VAL A CA 1
ATOM 858 C C . VAL A 1 107 ? 24.033 6.976 -23.479 1.00 53.88 107 VAL A C 1
ATOM 860 O O . VAL A 1 107 ? 24.964 7.360 -22.771 1.00 53.88 107 VAL A O 1
ATOM 863 N N . ALA A 1 108 ? 24.094 5.883 -24.222 1.00 48.97 108 ALA A N 1
ATOM 864 C CA . ALA A 1 108 ? 25.336 5.477 -24.793 1.00 48.97 108 ALA A CA 1
ATOM 865 C C . ALA A 1 108 ? 25.906 6.774 -25.371 1.00 48.97 108 ALA A C 1
ATOM 867 O O . ALA A 1 108 ? 25.393 7.289 -26.363 1.00 48.97 108 ALA A O 1
ATOM 868 N N . GLU A 1 109 ? 26.920 7.340 -24.718 1.00 45.03 109 GLU A N 1
ATOM 869 C CA . GLU A 1 109 ? 27.919 8.150 -25.390 1.00 45.03 109 GLU A CA 1
ATOM 870 C C . GLU A 1 109 ? 28.598 7.212 -26.397 1.00 45.03 109 GLU A C 1
ATOM 872 O O . GLU A 1 109 ? 29.772 6.867 -26.302 1.00 45.03 109 GLU A O 1
ATOM 877 N N . THR A 1 110 ? 27.846 6.741 -27.391 1.00 47.44 110 THR A N 1
ATOM 878 C CA . THR A 1 110 ? 28.415 6.436 -28.683 1.00 47.44 110 THR A CA 1
ATOM 879 C C . THR A 1 110 ? 28.678 7.813 -29.253 1.00 47.44 110 THR A C 1
ATOM 881 O O . THR A 1 110 ? 27.802 8.469 -29.809 1.00 47.44 110 THR A O 1
ATOM 884 N N . ARG A 1 111 ? 29.871 8.311 -28.919 1.00 47.75 111 ARG A N 1
ATOM 885 C CA . ARG A 1 111 ? 30.499 9.490 -29.504 1.00 47.75 111 ARG A CA 1
ATOM 886 C C . ARG A 1 111 ? 30.067 9.598 -30.972 1.00 47.75 111 ARG A C 1
ATOM 888 O O . ARG A 1 111 ? 30.157 8.582 -31.663 1.00 47.75 111 ARG A O 1
ATOM 895 N N . PRO A 1 112 ? 29.656 10.773 -31.474 1.00 47.09 112 PRO A N 1
ATOM 896 C CA . PRO A 1 112 ? 29.444 10.954 -32.900 1.00 47.09 112 PRO A CA 1
ATOM 897 C C . PRO A 1 112 ? 30.825 11.009 -33.562 1.00 47.09 112 PRO A C 1
ATOM 899 O O . PRO A 1 112 ? 31.343 12.072 -33.888 1.00 47.09 112 PRO A O 1
ATOM 902 N N . LEU A 1 113 ? 31.477 9.855 -33.687 1.00 50.47 113 LEU A N 1
ATOM 903 C CA . LEU A 1 113 ? 32.607 9.689 -34.579 1.00 50.47 113 LEU A CA 1
ATOM 904 C C . LEU A 1 113 ? 32.026 9.289 -35.931 1.00 50.47 113 LEU A C 1
ATOM 906 O O . LEU A 1 113 ? 31.909 8.112 -36.231 1.00 50.47 113 LEU A O 1
ATOM 910 N N . LEU A 1 114 ? 31.662 10.324 -36.694 1.00 55.41 114 LEU A N 1
ATOM 911 C CA . LEU A 1 114 ? 31.668 10.341 -38.156 1.00 55.41 114 LEU A CA 1
ATOM 912 C C . LEU A 1 114 ? 30.935 9.175 -38.844 1.00 55.41 114 LEU A C 1
ATOM 914 O O . LEU A 1 114 ? 31.599 8.257 -39.305 1.00 55.41 114 LEU A O 1
ATOM 918 N N . ASP A 1 115 ? 29.614 9.264 -39.017 1.00 47.44 115 ASP A N 1
ATOM 919 C CA . ASP A 1 115 ? 28.997 8.956 -40.319 1.00 47.44 115 ASP A CA 1
ATOM 920 C C . ASP A 1 115 ? 27.530 9.414 -40.367 1.00 47.44 115 ASP A C 1
ATOM 922 O O . ASP A 1 115 ? 26.764 9.202 -39.428 1.00 47.44 115 ASP A O 1
ATOM 926 N N . ASP A 1 116 ? 27.125 10.027 -41.475 1.00 51.94 116 ASP A N 1
ATOM 927 C CA . ASP A 1 116 ? 25.797 10.632 -41.691 1.00 51.94 116 ASP A CA 1
ATOM 928 C C . ASP A 1 116 ? 24.733 9.584 -42.112 1.00 51.94 116 ASP A C 1
ATOM 930 O O . ASP A 1 116 ? 23.676 9.921 -42.640 1.00 51.94 116 ASP A O 1
ATOM 934 N N . ASN A 1 117 ? 25.010 8.284 -41.913 1.00 55.59 117 ASN A N 1
ATOM 935 C CA . ASN A 1 117 ? 24.246 7.165 -42.494 1.00 55.59 117 ASN A CA 1
ATOM 936 C C . ASN A 1 117 ? 23.915 6.010 -41.528 1.00 55.59 117 ASN A C 1
ATOM 938 O O . ASN A 1 117 ? 23.623 4.893 -41.962 1.00 55.59 117 ASN A O 1
ATOM 942 N N . ASP A 1 118 ? 23.885 6.246 -40.216 1.00 58.97 118 ASP A N 1
ATOM 943 C CA . ASP A 1 118 ? 23.614 5.177 -39.247 1.00 58.97 118 ASP A CA 1
ATOM 944 C C . ASP A 1 118 ? 22.104 4.894 -39.060 1.00 58.97 118 ASP A C 1
ATOM 946 O O . ASP A 1 118 ? 21.464 5.210 -38.051 1.00 58.97 118 ASP A O 1
ATOM 950 N N . VAL A 1 119 ? 21.507 4.221 -40.051 1.00 65.81 119 VAL A N 1
ATOM 951 C CA . VAL A 1 119 ? 20.142 3.650 -39.978 1.00 65.81 119 VAL A CA 1
ATOM 952 C C . VAL A 1 119 ? 19.982 2.659 -38.820 1.00 65.81 119 VAL A C 1
ATOM 954 O O . VAL A 1 119 ? 18.890 2.499 -38.266 1.00 65.81 119 VAL A O 1
ATOM 957 N N . VAL A 1 120 ? 21.084 2.027 -38.414 1.00 57.56 120 VAL A N 1
ATOM 958 C CA . VAL A 1 120 ? 21.150 1.056 -37.318 1.00 57.56 120 VAL A CA 1
ATOM 959 C C . VAL A 1 120 ? 20.856 1.739 -35.980 1.00 57.56 120 VAL A C 1
ATOM 961 O O . VAL A 1 120 ? 20.062 1.234 -35.183 1.00 57.56 120 VAL A O 1
ATOM 964 N N . THR A 1 121 ? 21.382 2.947 -35.778 1.00 60.56 121 THR A N 1
ATOM 965 C CA . THR A 1 121 ? 21.144 3.758 -34.577 1.00 60.56 121 THR A CA 1
ATOM 966 C C . THR A 1 121 ? 19.676 4.178 -34.461 1.00 60.56 121 THR A C 1
ATOM 968 O O . THR A 1 121 ? 19.105 4.127 -33.370 1.00 60.56 121 THR A O 1
ATOM 971 N N . ASN A 1 122 ? 19.005 4.470 -35.583 1.00 57.09 122 ASN A N 1
ATOM 972 C CA . ASN A 1 122 ? 17.555 4.717 -35.613 1.00 57.09 122 ASN A CA 1
ATOM 973 C C . ASN A 1 122 ? 16.714 3.465 -35.294 1.00 57.09 122 ASN A C 1
ATOM 975 O O . ASN A 1 122 ? 15.638 3.569 -34.697 1.00 57.09 122 ASN A O 1
ATOM 979 N N . TYR A 1 123 ? 17.195 2.272 -35.650 1.00 61.81 123 TYR A N 1
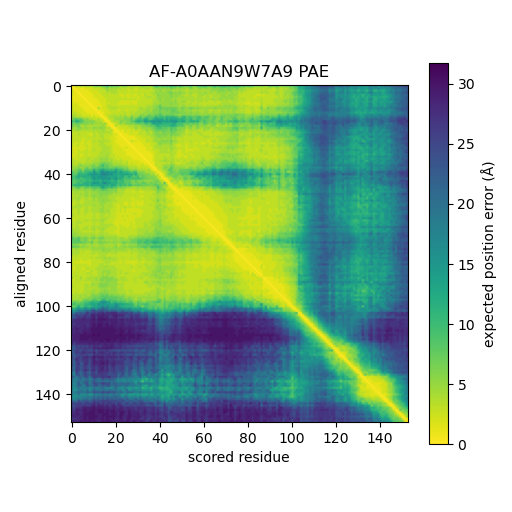ATOM 980 C CA . TYR A 1 123 ? 16.518 1.016 -35.318 1.00 61.81 123 TYR A CA 1
ATOM 981 C C . TYR A 1 123 ? 16.610 0.698 -33.817 1.00 61.81 123 TYR A C 1
ATOM 983 O O . TYR A 1 123 ? 15.634 0.250 -33.207 1.00 61.81 123 TYR A O 1
ATOM 991 N N . PHE A 1 124 ? 17.754 0.993 -33.190 1.00 55.72 124 PHE A N 1
ATOM 992 C CA . PHE A 1 124 ? 17.951 0.801 -31.752 1.00 55.72 124 PHE A CA 1
ATOM 993 C C . PHE A 1 124 ? 17.318 1.910 -30.893 1.00 55.72 124 PHE A C 1
ATOM 995 O O . PHE A 1 124 ? 16.778 1.605 -29.826 1.00 55.72 124 PHE A O 1
ATOM 1002 N N . SER A 1 125 ? 17.271 3.162 -31.364 1.00 55.59 125 SER A N 1
ATOM 1003 C CA . SER A 1 125 ? 16.638 4.283 -30.642 1.00 55.59 125 SER A CA 1
ATOM 1004 C C . SER A 1 125 ? 15.114 4.145 -30.536 1.00 55.59 125 SER A C 1
ATOM 1006 O O . SER A 1 125 ? 14.504 4.574 -29.555 1.00 55.59 125 SER A O 1
ATOM 1008 N N . ARG A 1 126 ? 14.472 3.469 -31.500 1.00 54.75 126 ARG A N 1
ATOM 1009 C CA . ARG A 1 126 ? 13.021 3.225 -31.478 1.00 54.75 126 ARG A CA 1
ATOM 1010 C C . ARG A 1 126 ? 12.601 2.226 -30.393 1.00 54.75 126 ARG A C 1
ATOM 1012 O O . ARG A 1 126 ? 11.465 2.289 -29.926 1.00 54.75 126 ARG A O 1
ATOM 1019 N N . LYS A 1 127 ? 13.508 1.339 -29.963 1.00 50.91 127 LYS A N 1
ATOM 1020 C CA . LYS A 1 127 ? 13.245 0.285 -28.967 1.00 50.91 127 LYS A CA 1
ATOM 1021 C C . LYS A 1 127 ? 13.352 0.776 -27.515 1.00 50.91 127 LYS A C 1
ATOM 1023 O O . LYS A 1 127 ? 12.826 0.119 -26.622 1.00 50.91 127 LYS A O 1
ATOM 1028 N N . SER A 1 128 ? 13.990 1.924 -27.264 1.00 54.12 128 SER A N 1
ATOM 1029 C CA . SER A 1 128 ? 14.225 2.450 -25.909 1.00 54.12 128 SER A CA 1
ATOM 1030 C C . SER A 1 128 ? 13.211 3.500 -25.439 1.00 54.12 128 SER A C 1
ATOM 1032 O O . SER A 1 128 ? 13.407 4.078 -24.370 1.00 54.12 128 SER A O 1
ATOM 1034 N N . LYS A 1 129 ? 12.107 3.723 -26.173 1.00 54.66 129 LYS A N 1
ATOM 1035 C CA . LYS A 1 129 ? 10.987 4.566 -25.717 1.00 54.66 129 LYS A CA 1
ATOM 1036 C C . LYS A 1 129 ? 10.291 3.919 -24.514 1.00 54.66 129 LYS A C 1
ATOM 1038 O O . LYS A 1 129 ? 9.250 3.280 -24.636 1.00 54.66 129 LYS A O 1
ATOM 1043 N N . LYS A 1 130 ? 10.898 4.057 -23.338 1.00 54.94 130 LYS A N 1
ATOM 1044 C CA . LYS A 1 130 ? 10.298 3.702 -22.057 1.00 54.94 130 LYS A CA 1
ATOM 1045 C C . LYS A 1 130 ? 9.297 4.799 -21.713 1.00 54.94 130 LYS A C 1
ATOM 1047 O O . LYS A 1 130 ? 9.671 5.931 -21.422 1.00 54.94 130 LYS A O 1
ATOM 1052 N N . TYR A 1 131 ? 8.017 4.460 -21.808 1.00 58.09 131 TYR A N 1
ATOM 1053 C CA . TYR A 1 131 ? 6.908 5.299 -21.369 1.00 58.09 131 TYR A CA 1
ATOM 1054 C C . TYR A 1 131 ? 6.913 5.353 -19.833 1.00 58.09 131 TYR A C 1
ATOM 1056 O O . TYR A 1 131 ? 6.293 4.521 -19.175 1.00 58.09 131 TYR A O 1
ATOM 1064 N N . GLY A 1 132 ? 7.705 6.274 -19.280 1.00 65.19 132 GLY A N 1
ATOM 1065 C CA . GLY A 1 132 ? 7.832 6.527 -17.841 1.00 65.19 132 GLY A CA 1
ATOM 1066 C C . GLY A 1 132 ? 6.903 7.632 -17.333 1.00 65.19 132 GLY A C 1
ATOM 1067 O O . GLY A 1 132 ? 6.230 8.315 -18.116 1.00 65.19 132 GLY A O 1
ATOM 1068 N N . LEU A 1 133 ? 6.902 7.845 -16.018 1.00 67.56 133 LEU A N 1
ATOM 1069 C CA . LEU A 1 133 ? 6.048 8.821 -15.325 1.00 67.56 133 LEU A CA 1
ATOM 1070 C C . LEU A 1 133 ? 6.317 10.257 -15.813 1.00 67.56 133 LEU A C 1
ATOM 1072 O O . LEU A 1 133 ? 5.402 11.070 -15.951 1.00 67.56 133 LEU A O 1
ATOM 1076 N N . LEU A 1 134 ? 7.568 10.531 -16.192 1.00 66.00 134 LEU A N 1
ATOM 1077 C CA . LEU A 1 134 ? 8.024 11.805 -16.749 1.00 66.00 134 LEU A CA 1
ATOM 1078 C C . LEU A 1 134 ? 7.450 12.089 -18.151 1.00 66.00 134 LEU A C 1
ATOM 1080 O O . LEU A 1 134 ? 7.122 13.233 -18.464 1.00 66.00 134 LEU A O 1
ATOM 1084 N N . SER A 1 135 ? 7.244 11.058 -18.982 1.00 68.94 135 SER A N 1
ATOM 1085 C CA . SER A 1 135 ? 6.559 11.208 -20.277 1.00 68.94 135 SER A CA 1
ATOM 1086 C C . SER A 1 135 ? 5.080 11.530 -20.087 1.00 68.94 135 SER A C 1
ATOM 1088 O O . SER A 1 135 ? 4.538 12.327 -20.847 1.00 68.94 135 SER A O 1
ATOM 1090 N N . PHE A 1 136 ? 4.431 10.931 -19.086 1.00 73.81 136 PHE A N 1
ATOM 1091 C CA . PHE A 1 136 ? 3.044 11.241 -18.752 1.00 73.81 136 PHE A CA 1
ATOM 1092 C C . PHE A 1 136 ? 2.911 12.668 -18.209 1.00 73.81 136 PHE A C 1
ATOM 1094 O O . PHE A 1 136 ? 2.034 13.404 -18.648 1.00 73.81 136 PHE A O 1
ATOM 1101 N N . PHE A 1 137 ? 3.810 13.095 -17.317 1.00 78.31 137 PHE A N 1
ATOM 1102 C CA . PHE A 1 137 ? 3.797 14.459 -16.786 1.00 78.31 137 PHE A CA 1
ATOM 1103 C C . PHE A 1 137 ? 4.101 15.507 -17.867 1.00 78.31 137 PHE A C 1
ATOM 1105 O O . PHE A 1 137 ? 3.430 16.534 -17.917 1.00 78.31 137 PHE A O 1
ATOM 1112 N N . ASN A 1 138 ? 5.047 15.241 -18.778 1.00 74.69 138 ASN A N 1
ATOM 1113 C CA . ASN A 1 138 ? 5.299 16.113 -19.931 1.00 74.69 138 ASN A CA 1
ATOM 1114 C C . ASN A 1 138 ? 4.115 16.149 -20.900 1.00 74.69 138 ASN A C 1
ATOM 1116 O O . ASN A 1 138 ? 3.751 17.231 -21.342 1.00 74.69 138 ASN A O 1
ATOM 1120 N N . TYR A 1 139 ? 3.471 15.012 -21.172 1.00 77.69 139 TYR A N 1
ATOM 1121 C CA . TYR A 1 139 ? 2.258 14.972 -21.989 1.00 77.69 139 TYR A CA 1
ATOM 1122 C C . TYR A 1 139 ? 1.108 15.749 -21.336 1.00 77.69 139 TYR A C 1
ATOM 1124 O O . TYR A 1 139 ? 0.457 16.560 -21.988 1.00 77.69 139 TYR A O 1
ATOM 1132 N N . ALA A 1 140 ? 0.890 15.574 -20.030 1.00 79.56 140 ALA A N 1
ATOM 1133 C CA . ALA A 1 140 ? -0.111 16.325 -19.281 1.00 79.56 140 ALA A CA 1
ATOM 1134 C C . ALA A 1 140 ? 0.200 17.832 -19.302 1.00 79.56 140 ALA A C 1
ATOM 1136 O O . ALA A 1 140 ? -0.682 18.642 -19.589 1.00 79.56 140 ALA A O 1
ATOM 1137 N N . LYS A 1 141 ? 1.468 18.209 -19.098 1.00 79.88 141 LYS A N 1
ATOM 1138 C CA . LYS A 1 141 ? 1.954 19.589 -19.215 1.00 79.88 141 LYS A CA 1
ATOM 1139 C C . LYS A 1 141 ? 1.719 20.164 -20.616 1.00 79.88 141 LYS A C 1
ATOM 1141 O O . LYS A 1 141 ? 1.251 21.293 -20.721 1.00 79.88 141 LYS A O 1
ATOM 1146 N N . GLU A 1 142 ? 2.024 19.415 -21.672 1.00 74.50 142 GLU A N 1
ATOM 1147 C CA . GLU A 1 142 ? 1.806 19.828 -23.065 1.00 74.5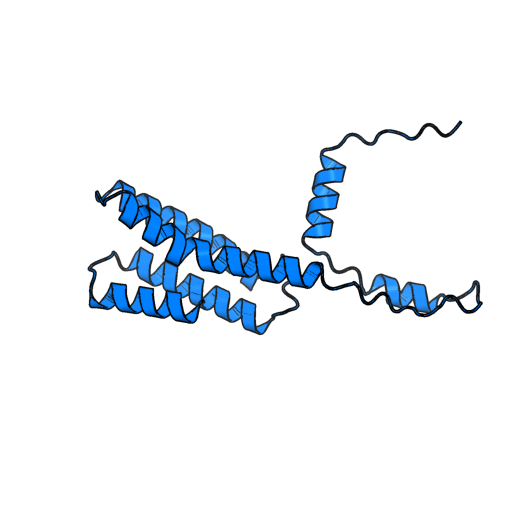0 142 GLU A CA 1
ATOM 1148 C C . GLU A 1 142 ? 0.321 19.902 -23.435 1.00 74.50 142 GLU A C 1
ATOM 1150 O O . GLU A 1 142 ? -0.055 20.745 -24.241 1.00 74.50 142 GLU A O 1
ATOM 1155 N N . SER A 1 143 ? -0.534 19.079 -22.822 1.00 77.62 143 SER A N 1
ATOM 1156 C CA . SER A 1 143 ? -1.986 19.131 -23.034 1.00 77.62 143 SER A CA 1
ATOM 1157 C C . SER A 1 143 ? -2.661 20.315 -22.329 1.00 77.62 143 SER A C 1
ATOM 1159 O O . SER A 1 143 ? -3.688 20.803 -22.792 1.00 77.62 143 SER A O 1
ATOM 1161 N N . ILE A 1 144 ? -2.085 20.782 -21.214 1.00 76.31 144 ILE A N 1
ATOM 1162 C CA . ILE A 1 144 ? -2.639 21.860 -20.382 1.00 76.31 144 ILE A CA 1
ATOM 1163 C C . ILE A 1 144 ? -2.082 23.235 -20.771 1.00 76.31 144 ILE A C 1
ATOM 1165 O O . ILE A 1 144 ? -2.794 24.234 -20.667 1.00 76.31 144 ILE A O 1
ATOM 1169 N N . LEU A 1 145 ? -0.823 23.325 -21.211 1.00 71.81 145 LEU A N 1
ATOM 1170 C CA . LEU A 1 145 ? -0.238 24.597 -21.629 1.00 71.81 145 LEU A CA 1
ATOM 1171 C C . LEU A 1 145 ? -0.572 24.878 -23.102 1.00 71.81 145 LEU A C 1
ATOM 1173 O O . LEU A 1 145 ? -0.191 24.085 -23.963 1.00 71.81 145 LEU A O 1
ATOM 1177 N N . PRO A 1 146 ? -1.208 26.019 -23.441 1.00 63.22 146 PRO A N 1
ATOM 1178 C CA . PRO A 1 146 ? -1.402 26.384 -24.837 1.00 63.22 146 PRO A CA 1
ATOM 1179 C C . PRO A 1 146 ? -0.033 26.500 -25.514 1.00 63.22 146 PRO A C 1
ATOM 1181 O O . PRO A 1 146 ? 0.856 27.201 -25.019 1.00 63.22 146 PRO A O 1
ATOM 1184 N N . GLN A 1 147 ? 0.147 25.809 -26.646 1.00 58.41 147 GLN A N 1
ATOM 1185 C CA . GLN A 1 147 ? 1.357 25.930 -27.452 1.00 58.41 147 GLN A CA 1
ATOM 1186 C C . GLN A 1 147 ? 1.563 27.400 -27.821 1.00 58.41 147 GLN A C 1
ATOM 1188 O O . GLN A 1 147 ? 0.869 27.956 -28.673 1.00 58.41 147 GLN A O 1
ATOM 1193 N N . ARG A 1 148 ? 2.544 28.049 -27.187 1.00 54.34 148 ARG A N 1
ATOM 1194 C CA . ARG A 1 148 ? 3.014 29.357 -27.631 1.00 54.34 148 ARG A CA 1
ATOM 1195 C C . ARG A 1 148 ? 3.672 29.144 -28.989 1.00 54.34 148 ARG A C 1
ATOM 1197 O O . ARG A 1 148 ? 4.825 28.724 -29.051 1.00 54.34 148 ARG A O 1
ATOM 1204 N N . SER A 1 149 ? 2.933 29.419 -30.065 1.00 49.09 149 SER A N 1
ATOM 1205 C CA . SER A 1 149 ? 3.455 29.401 -31.428 1.00 49.09 149 SER A CA 1
ATOM 1206 C C . SER A 1 149 ? 4.695 30.293 -31.469 1.00 49.09 149 SER A C 1
ATOM 1208 O O . SER A 1 149 ? 4.589 31.519 -31.339 1.00 49.09 149 SER A O 1
ATOM 1210 N N . LYS A 1 150 ? 5.883 29.701 -31.612 1.00 49.84 150 LYS A N 1
ATOM 1211 C CA . LYS A 1 150 ? 7.055 30.465 -32.029 1.00 49.84 150 LYS A CA 1
ATOM 1212 C C . LYS A 1 150 ? 6.743 30.944 -33.443 1.00 49.84 150 LYS A C 1
ATOM 1214 O O . LYS A 1 150 ? 6.790 30.159 -34.382 1.00 49.84 150 LYS A O 1
ATOM 1219 N N . LYS A 1 151 ? 6.355 32.215 -33.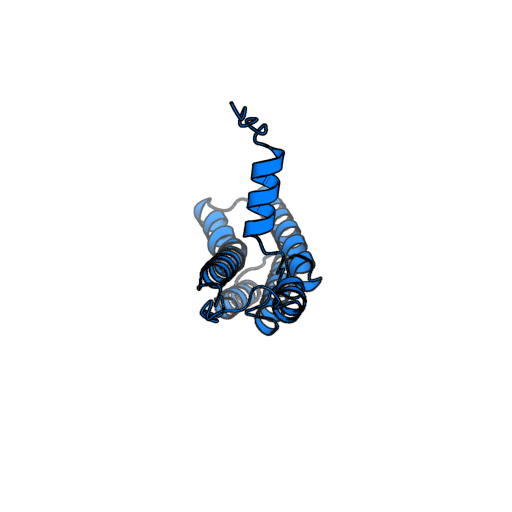574 1.00 48.50 151 LYS A N 1
ATOM 1220 C CA . LYS A 1 151 ? 6.378 32.905 -34.862 1.00 48.50 151 LYS A CA 1
ATOM 1221 C C . LYS A 1 151 ? 7.842 32.990 -35.269 1.00 48.50 151 LYS A C 1
ATOM 1223 O O . LYS A 1 151 ? 8.593 33.778 -34.699 1.00 48.50 151 LYS A O 1
ATOM 1228 N N . THR A 1 152 ? 8.240 32.108 -36.172 1.00 43.72 152 THR A N 1
ATOM 1229 C CA . THR A 1 152 ? 9.453 32.269 -36.962 1.00 43.72 152 THR A CA 1
ATOM 1230 C C . THR A 1 152 ? 9.250 33.536 -37.789 1.00 43.72 152 THR A C 1
ATOM 1232 O O . THR A 1 152 ? 8.302 33.602 -38.573 1.00 43.72 152 THR A O 1
ATOM 1235 N N . PHE A 1 153 ? 10.049 34.562 -37.505 1.00 44.84 153 PHE A N 1
ATOM 1236 C CA . PHE A 1 153 ? 10.261 35.694 -38.402 1.00 44.84 153 PHE A CA 1
ATOM 1237 C C . PHE A 1 153 ? 11.436 35.362 -39.313 1.00 44.84 153 PHE A C 1
ATOM 1239 O O . PHE A 1 153 ? 12.369 34.689 -38.811 1.00 44.84 153 PHE A O 1
#

Foldseek 3Di:
DLVVLLVVLVVCVVPNPDDVVLSVLLNVLSVLLVVQVVVPPQDACPDPSNVVNVVSLVVSVVVLVVVCVVDPDDPVVSCCCCVRRRNVRVVVVVVSNVVVVPPDPCPVCPPPPDDPDPPVVVVVVVVPPRPGPVVVVVVVVPVPDPPPPPPDD

pLDDT: mean 76.45, std 15.21, range [43.47, 93.0]

Organism: NCBI:txid2509291

Solvent-accessible surface area (backbone atoms only — not comparable to full-atom values): 9262 Å² total; per-residue (Å²): 107,65,68,57,44,50,50,50,53,53,46,37,70,76,78,43,95,67,62,60,70,54,56,51,42,48,50,53,34,51,50,37,53,53,57,49,58,74,48,56,92,72,76,50,79,86,36,67,59,52,47,50,37,52,52,38,50,53,53,42,49,51,50,47,50,55,48,58,72,74,45,92,68,56,69,68,58,56,50,49,49,45,46,59,65,63,40,47,55,60,52,51,50,52,51,53,50,53,54,60,73,64,50,71,80,78,64,72,81,70,65,90,75,81,73,101,72,61,65,63,58,56,61,56,58,66,74,65,76,72,82,44,72,66,54,51,50,50,50,51,50,58,73,69,45,79,80,77,75,79,77,81,126

Secondary structure (DSSP, 8-state):
-HHHHHHHHHHHHHH----HHHHHHHHHHHHHHHHHHHTTT---TT-HHHHHHHHHHHHHHHHHHHHHHHS---HHHHHHHIIIIIIHHHHHHHHHHHHHHHS----------S-TT-HHHHHHHGGG----HHHHHHHHHHHHS--------

Mean predicted aligned error: 12.96 Å

Radius of gyration: 22.31 Å; Cα contacts (8 Å, |Δi|>4): 75; chains: 1; bounding box: 51×46×63 Å

Sequence (153 aa):
MIVITLLIYIGFIIFEDFPYSITICGIISQVAHLLILNTFPYVLITSPVFLVSVIMLVVNHYLAFQYFAAVYYSFSEVMAYFTLCLWLVPFALFVSLSANENTLPTVAETRPLLDDNDVVTNYFSRKSKKYGLLSFFNYAKESILPQRSKKTF

InterPro domains:
  IPR007277 Svp26/Tex261 [PF04148] (1-140)
  IPR007277 Svp26/Tex261 [PTHR13144] (1-153)

=== Feature glossary ===
Key to the feature types in this record:

pLDDT. pLDDT is the predicted lDDT-Cα score: AlphaFold's confidence that the local environment of each residue (all inter-atomic distances within 15 Å) is correctly placed. It is a per-residue number between 0 and 100, with higher meaning more reliable.

Radius of gyration, Cα contacts, bounding box. The geometric summary reports three shape descriptors. Rg (radius of gyration) measures how spread out the Cα atoms are about their centre of mass; compact globular proteins have small Rg, elongated or unfolded ones large. Cα contacts (<8 Å, |i−j|>4) count long-range residue pairs in spatial proximity — high for tightly packed folds, near zero for rods or random coil. The bounding-box extents give the protein's footprint along x, y, z in Å.

Backbone torsions (φ/ψ). Backbone dihedral angles. Every residue except chain termini has a φ (preceding-C → N → Cα → C) and a ψ (N → Cα → C → next-N). They are reported in degrees following the IUPAC sign convention. Secondary structure is essentially a statement about which (φ, ψ) basin each residue occupies.

Contact-map, Ramachandran, and PAE plots. Plot images: a contact map (which residues are close in 3D, as an N×N binary image), a Ramachandran scatter (backbone torsion angles, revealing secondary-structure composition at a glance), and — for AlphaFold structures — a PAE heatmap (pairwise prediction confidence).

Predicted aligned error. Predicted Aligned Error (PAE) is an AlphaFold confidence matrix: entry (i, j) is the expected error in the position of residue j, in ångströms, when the prediction is superimposed on the true structure at residue i. Low PAE within a block of residues means that block is internally rigid and well-predicted; high PAE between two blocks means their relative placement is uncertain even if each block individually is confident.

Secondary structure (3-state, P-SEA). Three-state secondary structure (P-SEA) collapses the eight DSSP classes into helix (a), strand (b), and coil (c). P-SEA assigns these from Cα geometry alone — distances and angles — without requiring backbone oxygens, so it works on any Cα trace.

Solvent-accessible surface area. Solvent-accessible surface area (SASA) is the area in Å² traced out by the centre of a 1.4 Å probe sphere (a water molecule) rolled over the protein's van der Waals surface (Shrake–Rupley / Lee–Richards construction). Buried residues have near-zero SASA; fully exposed residues can exceed 200 Å². The total SASA scales roughly with the number of surface residues.

Foldseek 3Di. The Foldseek 3Di string encodes local tertiary geometry as a 20-letter alphabet — one character per residue — derived from the relative positions of nearby Cα atoms. Unlike the amino-acid sequence, 3Di is a direct function of the 3D structure, so two proteins with the same fold have similar 3Di strings even at low sequence identity.

B-factor. For experimental (PDB) structures, the B-factor (temperature factor) quantifies the positional spread of each atom in the crystal — a combination of thermal vibration and static disorder — in units of Å². High B-factors mark flexible loops or poorly resolved regions; low B-factors mark the rigid, well-ordered core.

mmCIF coordinates. The mmCIF block holds the 3D Cartesian coordinates of each backbone atom (N, Cα, C, O) in ångströms. mmCIF is the PDB's canonical archive format — a tagged-loop text representation of the atomic model.

InterPro / GO / CATH / organism. Functional annotations link the protein to curated databases. InterPro entries identify conserved domains and families by matching the sequence against member-database signatures (Pfam, PROSITE, CDD, …). Gene Ontology (GO) terms describe molecular function, biological process, and cellular component in a controlled vocabulary. CATH places the structure in a hierarchical fold classification (Class/Architecture/Topology/Homologous-superfamily). The organism is the source species.

Rendered structure images. Structure images are PyMOL renders from six orthogonal camera directions. Cartoon representation draws helices as coils and strands as arrows; sticks shows the backbone as bonds; surface shows the solvent-excluded envelope. Rainbow coloring maps sequence position to hue (blue→red, N→C); chain coloring assigns a distinct color per polypeptide.

Sequence. This is the polypeptide sequence — one letter per residue, N-terminus first. Length ranges from a few dozen residues for small domains to over a thousand for large multi-domain proteins.

Secondary structure (8-state, DSSP). The SS8 string is DSSP's per-residue secondary-structure call. α-helix (H) means an i→i+4 H-bond ladder; β-strand (E) means the residue participates in a β-sheet; 3₁₀ (G) and π (I) are tighter and wider helices; T/S are turns/bends; '-' is loop.

Nearest PDB structures. Structural nearest neighbors (via Foldseek easy-search vs the PDB). Reported per hit: target PDB id, E-value, and alignment TM-score. A TM-score above ~0.5 is the conventional threshold for 'same fold'.